Protein AF-A0A9W3C5A4-F1 (afdb_monomer_lite)

Foldseek 3Di:
DDDDDDDDPPPPVPPDDCLLAALCVVVVHDDDPLSVLSSVLQVLQCVQAVDGQFDDPDDVSRNVCLQVLPGDDTDPPDDPVSSVLSSQSSDNDSVSHDD

Sequence (99 aa):
MRQEGSLGVSRLTIVGTPNYMCPELLADIPYGYKSDIWSLGCCMFEVAAHQPAFKAPDMAGLINKINRSSLSPLPVMYSSSIKRLIKSMLRKIPEHRPT

Secondary structure (DSSP, 8-state):
-PPPP----------S-GGG--TTGGGTPPP-HHHHHHHHHHHHHHHHHSS-SS--SSHHHHHHHHHHT-PPPPPTTS-HHHHHHHHHHT-SSGGGS--

pLDDT: mean 81.84, std 19.28, range [28.98, 96.69]

InterPro domains:
  IPR000719 Protein kinase domain [PF00069] (11-99)
  IPR000719 Protein kinase domain [PS50011] (1-99)
  IPR011009 Protein kinase-like domain superfamily [SSF56112] (11-99)
  IPR050660 NEK Serine/Threonine Protein Kinase [PTHR43671] (13-99)

Structure (mmCIF, N/CA/C/O backbone):
data_AF-A0A9W3C5A4-F1
#
_entry.id   AF-A0A9W3C5A4-F1
#
loop_
_atom_site.group_PDB
_atom_site.id
_atom_site.type_symbol
_atom_site.label_atom_id
_atom_site.label_alt_id
_atom_site.label_comp_id
_atom_site.label_asym_id
_atom_site.label_entity_id
_atom_site.label_seq_id
_atom_site.pdbx_PDB_ins_code
_atom_site.Cartn_x
_atom_site.Cartn_y
_atom_site.Cartn_z
_atom_site.occupancy
_atom_site.B_iso_or_equiv
_atom_site.auth_seq_id
_atom_site.auth_comp_id
_atom_site.auth_asym_id
_atom_site.auth_atom_id
_atom_site.pdbx_PDB_model_num
ATOM 1 N N . MET A 1 1 ? 19.973 9.994 -42.152 1.00 36.16 1 MET A N 1
ATOM 2 C CA . MET A 1 1 ? 20.608 10.224 -40.838 1.00 36.16 1 MET A CA 1
ATOM 3 C C . MET A 1 1 ? 19.766 9.505 -39.799 1.00 36.16 1 MET A C 1
ATOM 5 O O . MET A 1 1 ? 18.565 9.734 -39.750 1.00 36.16 1 MET A O 1
ATOM 9 N N . ARG A 1 2 ? 20.361 8.523 -39.116 1.00 28.98 2 ARG A N 1
ATOM 10 C CA . ARG A 1 2 ? 19.702 7.647 -38.136 1.00 28.98 2 ARG A CA 1
ATOM 11 C C . ARG A 1 2 ? 19.417 8.455 -36.864 1.00 28.98 2 ARG A C 1
ATOM 13 O O . ARG A 1 2 ? 20.312 9.150 -36.401 1.00 28.98 2 ARG A O 1
ATOM 20 N N . GLN A 1 3 ? 18.191 8.389 -36.346 1.00 35.66 3 GLN A N 1
ATOM 21 C CA . GLN A 1 3 ? 17.849 8.941 -35.033 1.00 35.66 3 GLN A CA 1
ATOM 22 C C . GLN A 1 3 ? 18.374 7.985 -33.956 1.00 35.66 3 GLN A C 1
ATOM 24 O O . GLN A 1 3 ? 18.021 6.805 -33.959 1.00 35.66 3 GLN A O 1
ATOM 29 N N . GLU A 1 4 ? 19.251 8.484 -33.088 1.00 36.66 4 GLU A N 1
ATOM 30 C CA . GLU A 1 4 ? 19.717 7.774 -31.897 1.00 36.66 4 GLU A CA 1
ATOM 31 C C . GLU A 1 4 ? 18.650 7.800 -30.798 1.00 36.66 4 GLU A C 1
ATOM 33 O O . GLU A 1 4 ? 17.945 8.792 -30.603 1.00 36.66 4 GLU A O 1
ATOM 38 N N . GLY A 1 5 ? 18.514 6.664 -30.117 1.00 40.69 5 GLY A N 1
ATOM 39 C CA . GLY A 1 5 ? 17.512 6.419 -29.094 1.00 40.69 5 GLY A CA 1
ATOM 40 C C . GLY A 1 5 ? 17.829 7.077 -27.753 1.00 40.69 5 GLY A C 1
ATOM 41 O O . GLY A 1 5 ? 18.974 7.123 -27.313 1.00 40.69 5 GLY A O 1
ATOM 42 N N . SER A 1 6 ? 16.766 7.494 -27.066 1.00 36.69 6 SER A N 1
ATOM 43 C CA . SER A 1 6 ? 16.754 7.636 -25.613 1.00 36.69 6 SER A CA 1
ATOM 44 C C . SER A 1 6 ? 15.806 6.579 -25.049 1.00 36.69 6 SER A C 1
ATOM 46 O O . SER A 1 6 ? 14.650 6.464 -25.460 1.00 36.69 6 SER A O 1
ATOM 48 N N . LEU A 1 7 ? 16.373 5.741 -24.190 1.00 40.94 7 LEU A N 1
ATOM 49 C CA . LEU A 1 7 ? 15.821 4.517 -23.633 1.00 40.94 7 LEU A CA 1
ATOM 50 C C . LEU A 1 7 ? 14.569 4.772 -22.777 1.00 40.94 7 LEU A C 1
ATOM 52 O O . LEU A 1 7 ? 14.612 5.525 -21.811 1.00 40.94 7 LEU A O 1
ATOM 56 N N . GLY A 1 8 ? 13.481 4.081 -23.129 1.00 36.34 8 GLY A N 1
ATOM 57 C CA . GLY A 1 8 ? 12.563 3.424 -22.192 1.00 36.34 8 GLY A CA 1
ATOM 58 C C . GLY A 1 8 ? 12.103 4.204 -20.963 1.00 36.34 8 GLY A C 1
ATOM 59 O O . GLY A 1 8 ? 12.240 3.714 -19.852 1.00 36.34 8 GLY A O 1
ATOM 60 N N . VAL A 1 9 ? 11.478 5.365 -21.145 1.00 44.53 9 VAL A N 1
ATOM 61 C CA . VAL A 1 9 ? 10.361 5.724 -20.264 1.00 44.53 9 VAL A CA 1
ATOM 62 C C . VAL A 1 9 ? 9.121 5.280 -21.012 1.00 44.53 9 VAL A C 1
ATOM 64 O O . VAL A 1 9 ? 8.667 5.968 -21.930 1.00 44.53 9 VAL A O 1
ATOM 67 N N . SER A 1 10 ? 8.593 4.107 -20.663 1.00 40.59 10 SER A N 1
ATOM 68 C CA . SER A 1 10 ? 7.219 3.755 -21.002 1.00 40.59 10 SER A CA 1
ATOM 69 C C . SER A 1 10 ? 6.358 4.961 -20.632 1.00 40.59 10 SER A C 1
ATOM 71 O O . SER A 1 10 ? 6.260 5.324 -19.461 1.00 40.59 10 SER A O 1
ATOM 73 N N . ARG A 1 11 ? 5.811 5.650 -21.642 1.00 41.88 11 ARG A N 1
ATOM 74 C CA . ARG A 1 11 ? 4.845 6.746 -21.499 1.00 41.88 11 ARG A CA 1
ATOM 75 C C . ARG A 1 11 ? 3.566 6.187 -20.863 1.00 41.88 11 ARG A C 1
ATOM 77 O O . ARG A 1 11 ? 2.518 6.133 -21.502 1.00 41.88 11 ARG A O 1
ATOM 84 N N . LEU A 1 12 ? 3.616 5.800 -19.591 1.00 45.69 12 LEU A N 1
ATOM 85 C CA . LEU A 1 12 ? 2.442 5.854 -18.742 1.00 45.69 12 LEU A CA 1
ATOM 86 C C . LEU A 1 12 ? 2.111 7.336 -18.687 1.00 45.69 12 LEU A C 1
ATOM 88 O O . LEU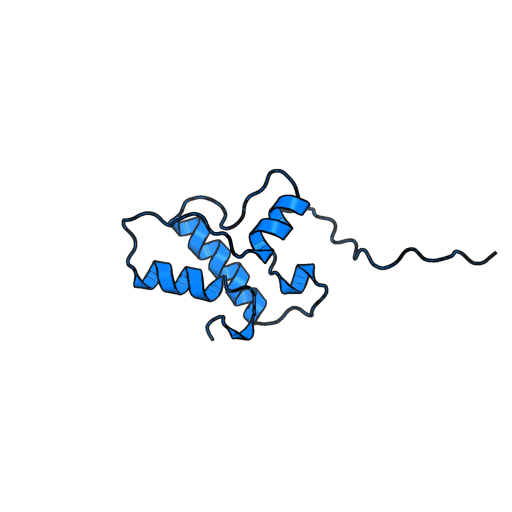 A 1 12 ? 2.759 8.125 -18.004 1.00 45.69 12 LEU A O 1
ATOM 92 N N . THR A 1 13 ? 1.164 7.740 -19.525 1.00 41.28 13 THR A N 1
ATOM 93 C CA . THR A 1 13 ? 0.568 9.060 -19.397 1.00 41.28 13 THR A CA 1
ATOM 94 C C . THR A 1 13 ? -0.084 8.991 -18.023 1.00 41.28 13 THR A C 1
ATOM 96 O O . THR A 1 13 ? -1.061 8.264 -17.860 1.00 41.28 13 THR A O 1
ATOM 99 N N . ILE A 1 14 ? 0.529 9.598 -17.001 1.00 48.47 14 ILE A N 1
ATOM 100 C CA . ILE A 1 14 ? -0.035 9.644 -15.649 1.00 48.47 14 ILE A CA 1
ATOM 101 C C . ILE A 1 14 ? -1.237 10.581 -15.741 1.00 48.47 14 ILE A C 1
ATOM 103 O O . ILE A 1 14 ? -1.170 11.763 -15.427 1.00 48.47 14 ILE A O 1
ATOM 107 N N . VAL A 1 15 ? -2.327 10.054 -16.279 1.00 39.34 15 VAL A N 1
ATOM 108 C CA . VAL A 1 15 ? -3.639 10.675 -16.295 1.00 39.34 15 VAL A CA 1
ATOM 109 C C . VAL A 1 15 ? -4.456 9.813 -15.346 1.00 39.34 15 VAL A C 1
ATOM 111 O O . VAL A 1 15 ? -5.007 8.787 -15.729 1.00 39.34 15 VAL A O 1
ATOM 114 N N . GLY A 1 16 ? -4.399 10.160 -14.060 1.00 51.88 16 GLY A N 1
ATOM 115 C CA . GLY A 1 16 ? -5.028 9.413 -12.972 1.00 51.88 16 GLY A CA 1
ATOM 116 C C . GLY A 1 16 ? -4.318 9.611 -11.632 1.00 51.88 16 GLY A C 1
ATOM 117 O O . GLY A 1 16 ? -3.286 10.274 -11.550 1.00 51.88 16 GLY A O 1
ATOM 118 N N . THR A 1 17 ? -4.881 9.030 -10.572 1.00 57.91 17 THR A N 1
ATOM 119 C CA . THR A 1 17 ? -4.322 9.040 -9.215 1.00 57.91 17 THR A CA 1
ATOM 120 C C . THR A 1 17 ? -3.321 7.878 -9.060 1.00 57.91 17 THR A C 1
ATOM 122 O O . THR A 1 17 ? -3.746 6.733 -8.928 1.00 57.91 17 THR A O 1
ATOM 125 N N . PRO A 1 18 ? -1.995 8.115 -9.043 1.00 68.38 18 PRO A N 1
ATOM 126 C CA . PRO A 1 18 ? -0.956 7.069 -9.066 1.00 68.38 18 PRO A CA 1
ATOM 127 C C . PRO A 1 18 ? -0.851 6.220 -7.779 1.00 68.38 18 PRO A C 1
ATOM 129 O O . PRO A 1 18 ? 0.063 5.412 -7.632 1.00 68.38 18 PRO A O 1
ATOM 132 N N . ASN A 1 19 ? -1.783 6.376 -6.838 1.00 71.19 19 ASN A N 1
ATOM 133 C CA . ASN A 1 19 ? -1.704 5.830 -5.480 1.00 71.19 19 ASN A CA 1
ATOM 134 C C . ASN A 1 19 ? -1.881 4.299 -5.395 1.00 71.19 19 ASN A C 1
ATOM 136 O O . ASN A 1 19 ? -1.641 3.719 -4.335 1.00 71.19 19 ASN A O 1
ATOM 140 N N . TYR A 1 20 ? -2.280 3.641 -6.488 1.00 82.94 20 TYR A N 1
ATOM 141 C CA . TYR A 1 20 ? -2.539 2.194 -6.536 1.00 82.94 20 TYR A CA 1
ATOM 142 C C . TYR A 1 20 ? -1.463 1.403 -7.294 1.00 82.94 20 TYR A C 1
ATOM 144 O O . TYR A 1 20 ? -1.562 0.181 -7.384 1.00 82.94 20 TYR A O 1
ATOM 152 N N . MET A 1 21 ? -0.432 2.069 -7.831 1.00 84.56 21 MET A N 1
ATOM 153 C CA . MET A 1 21 ? 0.641 1.388 -8.561 1.00 84.56 21 MET A CA 1
ATOM 154 C C . MET A 1 21 ? 1.455 0.493 -7.622 1.00 84.56 21 MET A C 1
ATOM 156 O O . MET A 1 21 ? 1.870 0.917 -6.539 1.00 84.56 21 MET A O 1
ATOM 160 N N . CYS A 1 22 ? 1.692 -0.745 -8.047 1.00 86.19 22 CYS A N 1
ATOM 161 C CA . CYS A 1 22 ? 2.541 -1.687 -7.334 1.00 86.19 22 CYS A CA 1
ATOM 162 C C . CYS A 1 22 ? 4.036 -1.451 -7.648 1.00 86.19 22 CYS A C 1
ATOM 164 O O . CYS A 1 22 ? 4.370 -0.914 -8.707 1.00 86.19 22 CYS A O 1
ATOM 166 N N . PRO A 1 23 ? 4.959 -1.836 -6.745 1.00 87.62 23 PRO A N 1
ATOM 167 C CA . PRO A 1 23 ? 6.399 -1.645 -6.934 1.00 87.62 23 PRO A CA 1
ATOM 168 C C . PRO A 1 23 ? 6.953 -2.280 -8.212 1.00 87.62 23 PRO A C 1
ATOM 170 O O . PRO A 1 23 ? 7.859 -1.725 -8.823 1.00 87.62 23 PRO A O 1
ATOM 173 N N . GLU A 1 24 ? 6.426 -3.438 -8.606 1.00 86.75 24 GLU A N 1
ATOM 174 C CA . GLU A 1 24 ? 6.860 -4.176 -9.791 1.00 86.75 24 GLU A CA 1
ATOM 175 C C . GLU A 1 24 ? 6.499 -3.447 -11.095 1.00 86.75 24 GLU A C 1
ATOM 177 O O . GLU A 1 24 ? 7.337 -3.359 -11.988 1.00 86.75 24 GLU A O 1
ATOM 182 N N . LEU A 1 25 ? 5.327 -2.805 -11.159 1.00 85.12 25 LEU A N 1
ATOM 183 C CA . LEU A 1 25 ? 4.925 -1.990 -12.309 1.00 85.12 25 LEU A CA 1
ATOM 184 C C . LEU A 1 25 ? 5.847 -0.774 -12.489 1.00 85.12 25 LEU A C 1
ATOM 186 O O . LEU A 1 25 ? 6.143 -0.380 -13.610 1.00 85.12 25 LEU A O 1
ATOM 190 N N . LEU A 1 26 ? 6.339 -0.199 -11.386 1.00 83.25 26 LEU A N 1
ATOM 191 C CA . LEU A 1 26 ? 7.313 0.902 -11.410 1.00 83.25 26 LEU A CA 1
ATOM 192 C C . LEU A 1 26 ? 8.717 0.457 -11.849 1.00 83.25 26 LEU A C 1
ATOM 194 O O . LEU A 1 26 ? 9.550 1.302 -12.167 1.00 83.25 26 LEU A O 1
ATOM 198 N N . ALA A 1 27 ? 8.990 -0.847 -11.818 1.00 82.62 27 ALA A N 1
ATOM 199 C CA . ALA A 1 27 ? 10.260 -1.450 -12.202 1.00 82.62 27 ALA A CA 1
ATOM 200 C C . ALA A 1 27 ? 10.206 -2.106 -13.596 1.00 82.62 27 ALA A C 1
ATOM 202 O O . ALA A 1 27 ? 11.098 -2.888 -13.916 1.00 82.62 27 ALA A O 1
ATOM 203 N N . ASP A 1 28 ? 9.161 -1.830 -14.391 1.00 82.62 28 ASP A N 1
ATOM 204 C CA . ASP A 1 28 ? 8.878 -2.490 -15.679 1.00 82.62 28 ASP A CA 1
ATOM 205 C C . ASP A 1 28 ? 8.831 -4.034 -15.583 1.00 82.62 28 ASP A C 1
ATOM 207 O O . ASP A 1 28 ? 9.058 -4.758 -16.554 1.00 82.62 28 ASP A O 1
ATOM 211 N N . ILE A 1 29 ? 8.506 -4.567 -14.401 1.00 82.56 29 ILE A N 1
ATOM 212 C CA . ILE A 1 29 ? 8.274 -5.999 -14.194 1.00 82.56 29 ILE A CA 1
ATOM 213 C C . ILE A 1 29 ? 6.813 -6.308 -14.570 1.00 82.56 29 ILE A C 1
ATOM 215 O O . ILE A 1 29 ? 5.919 -5.528 -14.222 1.00 82.56 29 ILE A O 1
ATOM 219 N N . PRO A 1 30 ? 6.534 -7.440 -15.249 1.00 84.19 30 PRO A N 1
ATOM 220 C CA . PRO A 1 30 ? 5.181 -7.788 -15.668 1.00 84.19 30 PRO A CA 1
ATOM 221 C C . PRO A 1 30 ? 4.172 -7.806 -14.517 1.00 84.19 30 PRO A C 1
ATOM 223 O O . PRO A 1 30 ? 4.411 -8.388 -13.457 1.00 84.19 30 PRO A O 1
ATOM 226 N N . TYR A 1 31 ? 3.013 -7.201 -14.771 1.00 84.19 31 TYR A N 1
ATOM 227 C CA . TYR A 1 31 ? 1.854 -7.252 -13.887 1.00 84.19 31 TYR A CA 1
ATOM 228 C C . TYR A 1 31 ? 1.354 -8.695 -13.732 1.00 84.19 31 TYR A C 1
ATOM 230 O O . TYR A 1 31 ? 1.311 -9.454 -14.702 1.00 84.19 31 TYR A O 1
ATOM 238 N N . GLY A 1 32 ? 0.918 -9.065 -12.530 1.00 89.12 32 GLY A N 1
ATOM 239 C CA . GLY A 1 32 ? 0.298 -10.365 -12.269 1.00 89.12 32 GLY A CA 1
ATOM 240 C C . GLY A 1 32 ? -0.733 -10.296 -11.148 1.00 89.12 32 GLY A C 1
ATOM 241 O O . GLY A 1 32 ? -0.970 -9.239 -10.575 1.00 89.12 32 GLY A O 1
ATOM 242 N N . TYR A 1 33 ? -1.311 -11.436 -10.767 1.00 93.19 33 TYR A N 1
ATOM 243 C CA . TYR A 1 33 ? -2.364 -11.479 -9.737 1.00 93.19 33 TYR A CA 1
ATOM 244 C C . TYR A 1 33 ? -1.922 -10.888 -8.382 1.00 93.19 33 TYR A C 1
ATOM 246 O O . TYR A 1 33 ? -2.721 -10.344 -7.626 1.00 93.19 33 TYR A O 1
ATOM 254 N N . LYS A 1 34 ? -0.624 -10.945 -8.057 1.00 94.62 34 LYS A N 1
ATOM 255 C CA . LYS A 1 34 ? -0.074 -10.306 -6.852 1.00 94.62 34 LYS A CA 1
ATOM 256 C C . LYS A 1 34 ? -0.164 -8.782 -6.907 1.00 94.62 34 LYS A C 1
ATOM 258 O O . LYS A 1 34 ? -0.240 -8.149 -5.853 1.00 94.62 34 LYS A O 1
ATOM 263 N N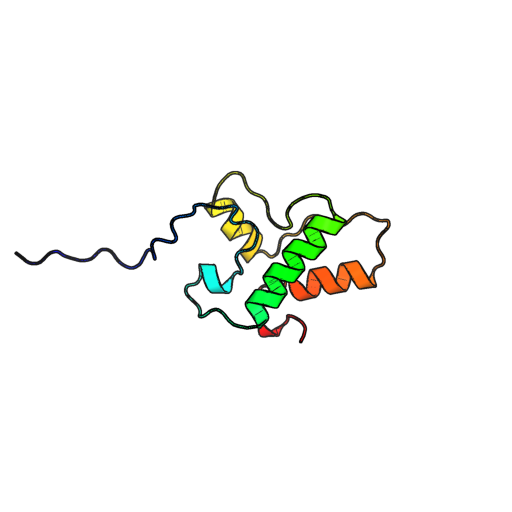 . SER A 1 35 ? -0.136 -8.192 -8.097 1.00 92.75 35 SER A N 1
ATOM 264 C CA . SER A 1 35 ? -0.323 -6.760 -8.317 1.00 92.75 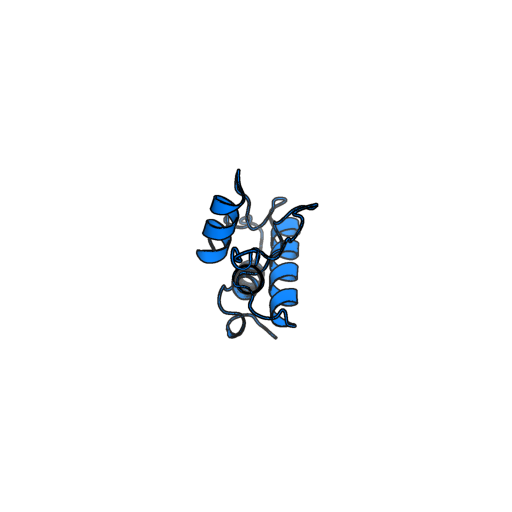35 SER A CA 1
ATOM 265 C C . SER A 1 35 ? -1.764 -6.338 -7.999 1.00 92.75 35 SER A C 1
ATOM 267 O O . SER A 1 35 ? -1.954 -5.303 -7.364 1.00 92.75 35 SER A O 1
ATOM 269 N N . ASP A 1 36 ? -2.757 -7.192 -8.282 1.00 93.38 36 ASP A N 1
ATOM 270 C CA . ASP A 1 36 ? -4.148 -6.980 -7.843 1.00 93.38 36 ASP A CA 1
ATOM 271 C C . ASP A 1 36 ? -4.283 -7.023 -6.315 1.00 93.38 36 ASP A C 1
ATOM 273 O O . ASP A 1 36 ? -5.014 -6.242 -5.710 1.00 93.38 36 ASP A O 1
ATOM 277 N N . ILE A 1 37 ? -3.529 -7.901 -5.648 1.00 96.31 37 ILE A N 1
ATOM 278 C CA . ILE A 1 37 ? -3.514 -7.957 -4.177 1.00 96.31 37 ILE A CA 1
ATOM 279 C C . ILE A 1 37 ? -2.944 -6.664 -3.585 1.00 96.31 37 ILE A C 1
ATOM 281 O O . ILE A 1 37 ? -3.424 -6.192 -2.554 1.00 96.31 37 ILE A O 1
ATOM 285 N N . TRP A 1 38 ? -1.945 -6.064 -4.236 1.00 95.19 38 TRP A N 1
ATOM 286 C CA . TRP A 1 38 ? -1.417 -4.765 -3.823 1.00 95.19 38 TRP A CA 1
ATOM 287 C C . TRP A 1 38 ? -2.466 -3.662 -3.962 1.00 95.19 38 TRP A C 1
ATOM 289 O O . TRP A 1 38 ? -2.708 -2.931 -3.000 1.00 95.19 38 TRP A O 1
ATOM 299 N N . SER A 1 39 ? -3.113 -3.552 -5.126 1.00 93.56 39 SER A N 1
ATOM 300 C CA . SER A 1 39 ? -4.130 -2.523 -5.358 1.00 93.56 39 SER A CA 1
ATOM 301 C C . SER A 1 39 ? -5.331 -2.697 -4.420 1.00 93.56 39 SER A C 1
ATOM 303 O O . SER A 1 39 ? -5.790 -1.712 -3.840 1.00 93.56 39 SER A O 1
ATOM 305 N N . LEU A 1 40 ? -5.750 -3.936 -4.138 1.00 95.25 40 LEU A N 1
ATOM 306 C CA . LEU A 1 40 ? -6.758 -4.233 -3.117 1.00 95.25 40 LEU A CA 1
ATOM 307 C C . LEU A 1 40 ? -6.300 -3.802 -1.716 1.00 95.25 40 LEU A C 1
ATOM 309 O O . LEU A 1 40 ? -7.087 -3.239 -0.957 1.00 95.25 40 LEU A O 1
ATOM 313 N N . GLY A 1 41 ? -5.026 -4.010 -1.374 1.00 95.75 41 GLY A N 1
ATOM 314 C CA . GLY A 1 41 ? -4.440 -3.539 -0.119 1.00 95.75 41 GLY A CA 1
ATOM 315 C C . GLY A 1 41 ? -4.493 -2.015 0.009 1.00 95.75 41 GLY A C 1
ATOM 316 O O . GLY A 1 41 ? -4.838 -1.504 1.076 1.00 95.75 41 GLY A O 1
ATOM 317 N N . CYS A 1 42 ? -4.218 -1.289 -1.081 1.00 94.94 42 CYS A N 1
ATOM 318 C CA . CYS A 1 42 ? -4.360 0.166 -1.133 1.00 94.94 42 CYS A CA 1
ATOM 319 C C . CYS A 1 42 ? -5.817 0.592 -0.905 1.00 94.94 42 CYS A C 1
ATOM 321 O O . CYS A 1 42 ? -6.058 1.474 -0.083 1.00 94.94 42 CYS A O 1
ATOM 323 N N . CYS A 1 43 ? -6.783 -0.064 -1.558 1.00 94.44 43 CYS A N 1
ATOM 324 C CA . CYS A 1 43 ? -8.212 0.209 -1.373 1.00 94.44 43 CYS A CA 1
ATOM 325 C C . CYS A 1 43 ? -8.672 -0.061 0.067 1.00 94.44 43 CYS A C 1
ATOM 327 O O . CYS A 1 43 ? -9.344 0.769 0.674 1.00 94.44 43 CYS A O 1
ATOM 329 N N . MET A 1 44 ? -8.284 -1.199 0.650 1.00 95.56 44 MET A N 1
ATOM 330 C CA . MET A 1 44 ? -8.632 -1.538 2.034 1.00 95.56 44 MET A CA 1
ATOM 331 C C . MET A 1 44 ? -8.040 -0.542 3.030 1.00 95.56 44 MET A C 1
ATOM 333 O O . MET A 1 44 ? -8.706 -0.158 3.992 1.00 95.56 44 MET A O 1
ATOM 337 N N . PHE A 1 45 ? -6.795 -0.114 2.805 1.00 95.50 45 PHE A N 1
ATOM 338 C CA . PHE A 1 45 ? -6.178 0.932 3.609 1.00 95.50 45 PHE A CA 1
ATOM 339 C C . PHE A 1 45 ? -6.960 2.242 3.499 1.00 95.50 45 PHE A C 1
ATOM 341 O O . PHE A 1 45 ? -7.232 2.870 4.517 1.00 95.50 45 PHE A O 1
ATOM 348 N N . GLU A 1 46 ? -7.335 2.644 2.287 1.00 93.94 46 GLU A N 1
ATOM 349 C CA . GLU A 1 46 ? -8.037 3.900 2.038 1.00 93.94 46 GLU A CA 1
ATOM 350 C C . GLU A 1 46 ? -9.418 3.939 2.689 1.00 93.94 46 GLU A C 1
ATOM 352 O O . GLU A 1 46 ? -9.740 4.909 3.373 1.00 93.94 46 GLU A O 1
ATOM 357 N N . VAL A 1 47 ? -10.183 2.851 2.582 1.00 94.19 47 VAL A N 1
ATOM 358 C CA . VAL A 1 47 ? -11.464 2.699 3.285 1.00 94.19 47 VAL A CA 1
ATOM 359 C C . VAL A 1 47 ? -11.268 2.755 4.799 1.00 94.19 47 VAL A C 1
ATOM 361 O O . VAL A 1 47 ? -12.067 3.365 5.501 1.00 94.19 47 VAL A O 1
ATOM 364 N N . ALA A 1 48 ? -10.198 2.156 5.325 1.00 94.25 48 ALA A N 1
ATOM 365 C CA . ALA A 1 48 ? -9.959 2.127 6.762 1.00 94.25 48 ALA A CA 1
ATOM 366 C C . ALA A 1 48 ? -9.442 3.466 7.322 1.00 94.25 48 ALA A C 1
ATOM 368 O O . ALA A 1 48 ? -9.805 3.852 8.431 1.00 94.25 48 ALA A O 1
ATOM 369 N N . ALA A 1 49 ? -8.570 4.158 6.590 1.00 92.69 49 ALA A N 1
ATOM 370 C CA . ALA A 1 49 ? -7.853 5.349 7.049 1.00 92.69 49 ALA A CA 1
ATOM 371 C C . ALA A 1 49 ? -8.436 6.670 6.529 1.00 92.69 49 ALA A C 1
ATOM 373 O O . ALA A 1 49 ? -7.961 7.733 6.933 1.00 92.69 49 ALA A O 1
ATOM 374 N N . HIS A 1 50 ? -9.407 6.599 5.612 1.00 91.69 50 HIS A N 1
ATOM 375 C CA . HIS A 1 50 ? -9.995 7.728 4.884 1.00 91.69 50 HIS A CA 1
ATOM 376 C C . HIS A 1 50 ? -8.935 8.568 4.144 1.00 91.69 50 HIS A C 1
ATOM 378 O O . HIS A 1 50 ? -9.089 9.773 3.947 1.00 91.69 50 HIS A O 1
ATOM 384 N N . GLN A 1 51 ? -7.820 7.934 3.770 1.00 90.38 51 GLN A N 1
ATOM 385 C CA . GLN A 1 51 ? -6.707 8.552 3.057 1.00 90.38 51 GLN A CA 1
ATOM 386 C C . GLN A 1 51 ? -5.914 7.498 2.266 1.00 90.38 51 GLN A C 1
ATOM 388 O O . GLN A 1 51 ? -5.861 6.343 2.694 1.00 90.38 51 GLN A O 1
ATOM 393 N N . PRO A 1 52 ? -5.219 7.878 1.180 1.00 90.69 52 PRO A N 1
ATOM 394 C CA . PRO A 1 52 ? -4.426 6.938 0.392 1.00 90.69 52 PRO A CA 1
ATOM 395 C C . PRO A 1 52 ? -3.314 6.257 1.202 1.00 90.69 52 PRO A C 1
ATOM 397 O O . PRO A 1 52 ? -2.659 6.899 2.027 1.00 90.69 52 PRO A O 1
ATOM 400 N N . ALA A 1 53 ? -3.038 4.983 0.898 1.00 90.75 53 ALA A N 1
ATOM 401 C CA . ALA A 1 53 ? -1.950 4.211 1.515 1.00 90.75 53 ALA A CA 1
ATOM 402 C C . ALA A 1 53 ? -0.575 4.861 1.316 1.00 90.75 53 ALA A C 1
ATOM 404 O O . ALA A 1 53 ? 0.236 4.936 2.242 1.00 90.75 53 ALA A O 1
ATOM 405 N N . PHE A 1 54 ? -0.341 5.379 0.111 1.00 9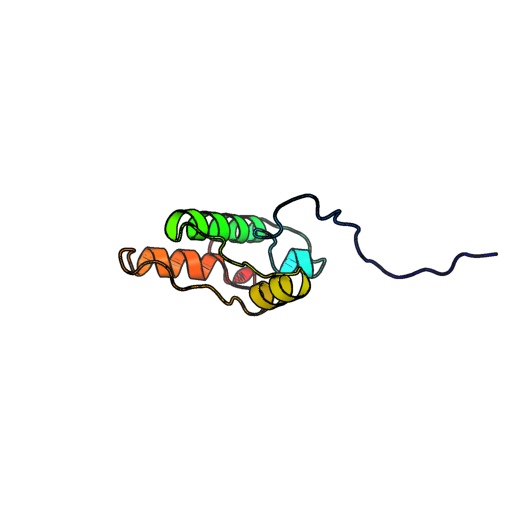0.75 54 PHE A N 1
ATOM 406 C CA . PHE A 1 54 ?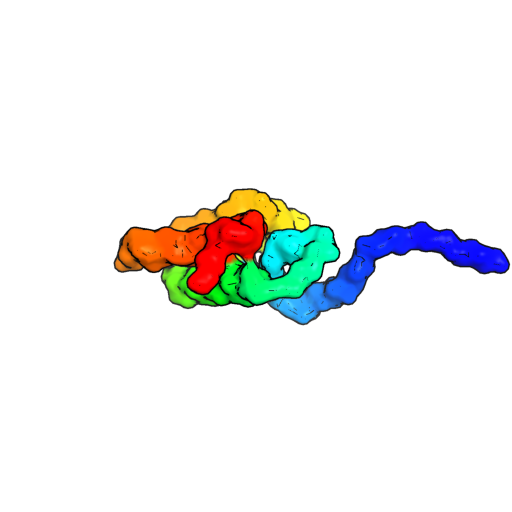 0.854 6.126 -0.244 1.00 90.75 54 PHE A CA 1
ATOM 407 C C . PHE A 1 54 ? 0.436 7.463 -0.849 1.00 90.75 54 PHE A C 1
ATOM 409 O O . PHE A 1 54 ? -0.330 7.515 -1.805 1.00 90.75 54 PHE A O 1
ATOM 416 N N . LYS A 1 55 ? 0.943 8.555 -0.274 1.00 86.88 55 LYS A N 1
ATOM 417 C CA . LYS A 1 55 ? 0.711 9.925 -0.742 1.00 86.88 55 LYS A CA 1
ATOM 418 C C . LYS A 1 55 ? 2.013 10.707 -0.676 1.00 86.88 55 LYS A C 1
ATOM 420 O O . LYS A 1 55 ? 2.683 10.688 0.362 1.00 86.88 55 LYS A O 1
ATOM 425 N N . ALA A 1 56 ? 2.357 11.411 -1.743 1.00 86.81 56 ALA A N 1
ATOM 426 C CA . ALA A 1 56 ? 3.504 12.310 -1.799 1.00 86.81 56 ALA A CA 1
ATOM 427 C C . ALA A 1 56 ? 3.178 13.541 -2.669 1.00 86.81 56 ALA A C 1
ATOM 429 O O . ALA A 1 56 ? 2.224 13.474 -3.444 1.00 86.81 56 ALA A O 1
ATOM 430 N N . PRO A 1 57 ? 3.927 14.653 -2.533 1.00 83.62 57 PRO A N 1
ATOM 431 C CA . PRO A 1 57 ? 3.725 15.857 -3.348 1.00 83.62 57 PRO A CA 1
ATOM 432 C C . PRO A 1 57 ? 4.065 15.658 -4.830 1.00 83.62 57 PRO A C 1
ATOM 434 O O . PRO A 1 57 ? 3.514 16.344 -5.683 1.00 83.62 57 PRO A O 1
ATOM 437 N N . ASP A 1 58 ? 4.965 14.720 -5.125 1.00 84.31 58 ASP A N 1
ATOM 438 C CA . ASP A 1 58 ? 5.454 14.423 -6.466 1.00 84.31 58 ASP A CA 1
ATOM 439 C C . ASP A 1 58 ? 5.634 12.908 -6.678 1.00 84.31 58 ASP A C 1
ATOM 441 O O . ASP A 1 58 ? 5.581 12.099 -5.741 1.00 84.31 58 ASP A O 1
ATOM 445 N N . MET A 1 59 ? 5.846 12.520 -7.938 1.00 83.56 59 MET A N 1
ATOM 446 C CA . MET A 1 59 ? 6.000 11.119 -8.333 1.00 83.56 59 MET A CA 1
ATOM 447 C C . MET A 1 59 ? 7.247 10.460 -7.747 1.00 83.56 59 MET A C 1
ATOM 449 O O . MET A 1 59 ? 7.189 9.293 -7.364 1.00 83.56 59 MET A O 1
ATOM 453 N N . ALA A 1 60 ? 8.363 11.181 -7.637 1.00 85.75 60 ALA A N 1
ATOM 454 C CA . ALA A 1 60 ? 9.598 10.621 -7.097 1.00 85.75 60 ALA A CA 1
ATOM 455 C C . ALA A 1 60 ? 9.429 10.252 -5.613 1.00 85.75 60 ALA A C 1
ATOM 457 O O . ALA A 1 60 ? 9.818 9.164 -5.182 1.00 85.75 60 ALA A O 1
ATOM 458 N N . GLY A 1 61 ? 8.773 11.117 -4.839 1.00 88.19 61 GLY A N 1
ATOM 459 C CA . GLY A 1 61 ? 8.403 10.876 -3.451 1.00 88.19 61 GLY A CA 1
ATOM 460 C C . GLY A 1 61 ? 7.414 9.722 -3.301 1.00 88.19 61 GLY A C 1
ATOM 461 O O . GLY A 1 61 ? 7.542 8.926 -2.367 1.00 88.19 61 GLY A O 1
ATOM 462 N N . LEU A 1 62 ? 6.464 9.585 -4.230 1.00 87.56 62 LEU A N 1
ATOM 463 C CA . LEU A 1 62 ? 5.509 8.477 -4.229 1.00 87.56 62 LEU A CA 1
ATOM 464 C C . LEU A 1 62 ? 6.216 7.140 -4.476 1.00 87.56 62 LEU A C 1
ATOM 466 O O . LEU A 1 62 ? 6.062 6.212 -3.681 1.00 87.56 62 LEU A O 1
ATOM 470 N N . ILE A 1 63 ? 7.061 7.074 -5.508 1.00 87.25 63 ILE A N 1
ATOM 471 C CA . ILE A 1 63 ? 7.887 5.904 -5.831 1.00 87.25 63 ILE A CA 1
ATOM 472 C C . ILE A 1 63 ? 8.777 5.536 -4.639 1.00 87.25 63 ILE A C 1
ATOM 474 O O . ILE A 1 63 ? 8.892 4.363 -4.285 1.00 87.25 63 ILE A O 1
ATOM 478 N N . ASN A 1 64 ? 9.381 6.524 -3.974 1.00 88.75 64 ASN A N 1
ATOM 479 C CA . ASN A 1 64 ? 10.207 6.301 -2.790 1.00 88.75 64 ASN A CA 1
ATOM 480 C C . ASN A 1 64 ? 9.387 5.709 -1.626 1.00 88.75 64 ASN A C 1
ATOM 482 O O . ASN A 1 64 ? 9.798 4.714 -1.026 1.00 88.75 64 ASN A O 1
ATOM 486 N N . LYS A 1 65 ? 8.192 6.249 -1.345 1.00 89.19 65 LYS A N 1
ATOM 487 C CA . LYS A 1 65 ? 7.294 5.713 -0.306 1.00 89.19 65 LYS A CA 1
ATOM 488 C C . LYS A 1 65 ? 6.838 4.283 -0.594 1.00 89.19 65 LYS A C 1
ATOM 490 O O . LYS A 1 65 ? 6.893 3.451 0.313 1.00 89.19 65 LYS A O 1
ATOM 495 N N . ILE A 1 66 ? 6.447 4.000 -1.837 1.00 90.19 66 ILE A N 1
ATOM 496 C CA . ILE A 1 66 ? 6.063 2.659 -2.302 1.00 90.19 66 ILE A CA 1
ATOM 497 C C . ILE A 1 66 ? 7.237 1.688 -2.120 1.00 90.19 66 ILE A C 1
ATOM 499 O O . ILE A 1 66 ? 7.087 0.633 -1.501 1.00 90.19 66 ILE A O 1
ATOM 503 N N . ASN A 1 67 ? 8.438 2.079 -2.558 1.00 86.62 67 ASN A N 1
ATOM 504 C CA . ASN A 1 67 ? 9.646 1.258 -2.460 1.00 86.62 67 ASN A CA 1
ATOM 505 C C . ASN A 1 67 ? 10.111 0.984 -1.028 1.00 86.62 67 ASN A C 1
ATOM 507 O O . ASN A 1 67 ? 10.746 -0.045 -0.788 1.00 86.62 67 ASN A O 1
ATOM 511 N N . ARG A 1 68 ? 9.818 1.889 -0.089 1.00 86.88 68 ARG A N 1
ATOM 512 C CA . ARG A 1 68 ? 10.084 1.704 1.345 1.00 86.88 68 ARG A CA 1
ATOM 513 C C . ARG A 1 68 ? 8.952 0.982 2.078 1.00 86.88 68 ARG A C 1
ATOM 515 O O . ARG A 1 68 ? 9.117 0.679 3.255 1.00 86.88 68 ARG A O 1
ATOM 522 N N . SER A 1 69 ? 7.812 0.743 1.421 1.00 83.06 69 SER A N 1
ATOM 523 C CA . SER A 1 69 ? 6.574 0.257 2.051 1.00 83.06 69 SER A CA 1
ATOM 524 C C . SER A 1 69 ? 6.211 1.060 3.312 1.00 83.06 69 SER A C 1
ATOM 526 O O . SER A 1 69 ? 5.797 0.503 4.330 1.00 83.06 69 SER A O 1
ATOM 528 N N . SER A 1 70 ? 6.412 2.383 3.256 1.00 84.88 70 SER A N 1
ATOM 529 C CA . SER A 1 70 ? 6.184 3.283 4.390 1.00 84.88 70 SER A CA 1
ATOM 530 C C . SER A 1 70 ? 4.707 3.666 4.468 1.00 84.88 70 SER A C 1
ATOM 532 O O . SER A 1 70 ? 4.258 4.576 3.770 1.00 84.88 70 SER A O 1
ATOM 534 N N . LEU A 1 71 ? 3.957 2.929 5.289 1.00 86.88 71 LEU A N 1
ATOM 535 C CA . LEU A 1 71 ? 2.523 3.123 5.504 1.00 86.88 71 LEU A CA 1
ATOM 536 C C . LEU A 1 71 ? 2.261 4.002 6.724 1.00 86.88 71 LEU A C 1
ATOM 538 O O . LEU A 1 71 ? 2.868 3.808 7.781 1.00 86.88 71 LEU A O 1
ATOM 542 N N . SER A 1 72 ? 1.293 4.908 6.601 1.00 87.31 72 SER A N 1
ATOM 543 C CA . SER A 1 72 ? 0.725 5.588 7.766 1.00 87.31 72 SER A CA 1
ATOM 544 C C . SER A 1 72 ? 0.039 4.566 8.688 1.00 87.31 72 SER A C 1
ATOM 546 O O . SER A 1 72 ? -0.501 3.564 8.211 1.00 87.31 72 SER A O 1
ATOM 548 N N . PRO A 1 73 ? 0.039 4.778 10.012 1.00 88.38 73 PRO A N 1
ATOM 549 C CA . PRO A 1 73 ? -0.664 3.891 10.928 1.00 88.38 73 PRO A CA 1
ATOM 550 C C . PRO A 1 73 ? -2.178 3.934 10.677 1.00 88.38 73 PRO A C 1
ATOM 552 O O . PRO A 1 73 ? -2.768 5.002 10.528 1.00 88.38 73 PRO A O 1
ATOM 555 N N . LEU A 1 74 ? -2.810 2.759 10.663 1.00 92.12 74 LEU A N 1
ATOM 556 C CA . LEU A 1 74 ? -4.269 2.636 10.616 1.00 92.12 74 LEU A CA 1
ATOM 557 C C . LEU A 1 74 ? -4.900 3.064 11.953 1.00 92.12 74 LEU A C 1
ATOM 559 O O . LEU A 1 74 ? -4.272 2.861 13.001 1.00 92.12 74 LEU A O 1
ATOM 563 N N . PRO A 1 75 ? -6.154 3.559 11.955 1.00 93.00 75 PRO A N 1
ATOM 564 C CA . PRO A 1 75 ? -6.859 3.931 13.178 1.00 93.00 75 PRO A CA 1
ATOM 565 C C . PRO A 1 75 ? -6.849 2.830 14.246 1.00 93.00 75 PRO A C 1
ATOM 567 O O . PRO A 1 75 ? -6.942 1.629 13.957 1.00 93.00 75 PRO A O 1
ATOM 570 N N . VAL A 1 76 ? -6.745 3.236 15.515 1.00 92.19 76 VAL A N 1
ATOM 571 C CA . VAL A 1 76 ? -6.577 2.304 16.643 1.00 92.19 76 VAL A CA 1
ATOM 572 C C . VAL A 1 76 ? -7.747 1.330 16.791 1.00 92.19 76 VAL A C 1
ATOM 574 O O . VAL A 1 76 ? -7.504 0.187 17.165 1.00 92.19 76 VAL A O 1
ATOM 577 N N . MET A 1 77 ? -8.953 1.737 16.387 1.00 94.19 77 MET A N 1
ATOM 578 C CA . MET A 1 77 ? -10.198 0.961 16.460 1.00 94.19 77 MET A CA 1
ATOM 579 C C . MET A 1 77 ? -10.192 -0.352 15.663 1.00 94.19 77 MET A C 1
ATOM 581 O O . MET A 1 77 ? -10.944 -1.264 15.994 1.00 94.19 77 MET A O 1
ATOM 585 N N . TYR A 1 78 ? -9.351 -0.483 14.631 1.00 95.31 78 TYR A N 1
ATOM 586 C CA . TYR A 1 78 ? -9.288 -1.720 13.851 1.00 95.31 78 TYR A CA 1
ATOM 587 C C . TYR A 1 78 ? -8.501 -2.813 14.571 1.00 95.31 78 TYR A C 1
ATOM 589 O O . TYR A 1 78 ? -7.454 -2.564 15.184 1.00 95.31 78 TYR A O 1
ATOM 597 N N . SER A 1 79 ? -8.968 -4.052 14.422 1.00 95.94 79 SER A N 1
ATOM 598 C CA . SER A 1 79 ? -8.302 -5.226 14.979 1.00 95.94 79 SER A CA 1
ATOM 599 C C . SER A 1 79 ? -6.879 -5.382 14.435 1.00 95.94 79 SER A C 1
ATOM 601 O O . SER A 1 79 ? -6.555 -5.011 13.301 1.00 95.94 79 SER A O 1
ATOM 603 N N . SER A 1 80 ? -6.009 -5.983 15.242 1.00 94.81 80 SER A N 1
ATOM 604 C CA . SER A 1 80 ? -4.644 -6.329 14.835 1.00 94.81 80 SER A CA 1
ATOM 605 C C . SER A 1 80 ? -4.621 -7.279 13.632 1.00 94.81 80 SER A C 1
ATOM 607 O O . SER A 1 80 ? -3.696 -7.209 12.825 1.00 94.81 80 SER A O 1
ATOM 609 N N . SER A 1 81 ? -5.654 -8.108 13.457 1.00 95.88 81 SER A N 1
ATOM 610 C CA . SER A 1 81 ? -5.808 -8.981 12.288 1.00 95.88 81 SER A CA 1
ATOM 611 C C . SER A 1 81 ? -6.010 -8.197 10.989 1.00 95.88 81 SER A C 1
ATOM 613 O O . SER A 1 81 ? -5.285 -8.453 10.031 1.00 95.88 81 SER A O 1
ATOM 615 N N . ILE A 1 82 ? -6.907 -7.201 10.962 1.00 94.44 82 ILE A N 1
ATOM 616 C CA . ILE A 1 82 ? -7.113 -6.345 9.776 1.00 94.44 82 ILE A CA 1
ATOM 617 C C . ILE A 1 82 ? -5.844 -5.550 9.464 1.00 94.44 82 ILE A C 1
ATOM 619 O O . ILE A 1 82 ? -5.383 -5.531 8.324 1.00 94.44 82 ILE A O 1
ATOM 623 N N . LYS A 1 83 ? -5.227 -4.951 10.490 1.00 95.50 83 LYS A N 1
ATOM 624 C CA . LYS A 1 83 ? -3.974 -4.198 10.332 1.00 95.50 83 LYS A CA 1
ATOM 625 C C . LYS A 1 83 ? -2.863 -5.068 9.737 1.00 95.50 83 LYS A C 1
ATOM 627 O O . LYS A 1 83 ? -2.129 -4.623 8.857 1.00 95.50 83 LYS A O 1
ATOM 632 N N . ARG A 1 84 ? -2.746 -6.318 10.198 1.00 95.44 84 ARG A N 1
ATOM 633 C CA . ARG A 1 84 ? -1.759 -7.284 9.699 1.00 95.44 84 ARG A CA 1
ATOM 634 C C . ARG A 1 84 ? -2.054 -7.724 8.267 1.00 95.44 84 ARG A C 1
ATOM 636 O O . ARG A 1 84 ? -1.106 -7.833 7.497 1.00 95.44 84 ARG A O 1
ATOM 643 N N . LEU A 1 85 ? -3.322 -7.943 7.919 1.00 96.56 85 LEU A N 1
ATOM 644 C CA . LEU A 1 85 ? -3.737 -8.304 6.563 1.00 96.56 85 LEU A CA 1
ATOM 645 C C . LEU A 1 85 ? -3.412 -7.187 5.563 1.00 96.56 85 LEU A C 1
ATOM 647 O O . LEU A 1 85 ? -2.714 -7.425 4.586 1.00 96.56 85 LEU A O 1
ATOM 651 N N . ILE A 1 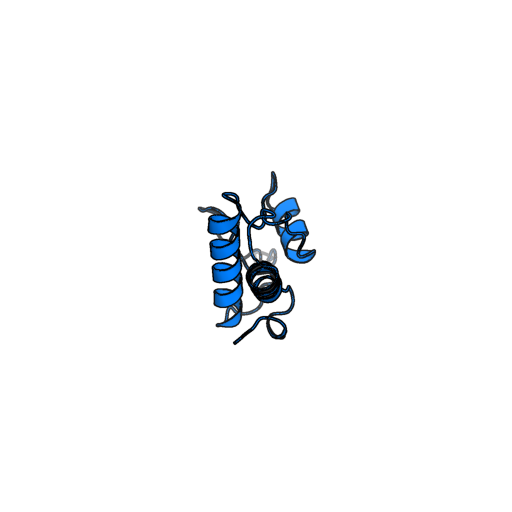86 ? -3.813 -5.946 5.848 1.00 96.25 86 ILE A N 1
ATOM 652 C CA . ILE A 1 86 ? -3.507 -4.806 4.967 1.00 96.25 86 ILE A CA 1
ATOM 653 C C . ILE A 1 86 ? -1.986 -4.655 4.800 1.00 96.25 86 ILE A C 1
ATOM 655 O O . ILE A 1 86 ? -1.477 -4.504 3.690 1.00 96.25 86 ILE A O 1
ATOM 659 N N . LYS A 1 87 ? -1.226 -4.786 5.895 1.00 94.88 87 LYS A N 1
ATOM 660 C CA . LYS A 1 87 ? 0.241 -4.740 5.851 1.00 94.88 87 LYS A CA 1
ATOM 661 C C . LYS A 1 87 ? 0.860 -5.894 5.047 1.00 94.88 87 LYS A C 1
ATOM 663 O O . LYS A 1 87 ? 1.909 -5.692 4.438 1.00 94.88 87 LYS A O 1
ATOM 668 N N . SER A 1 88 ? 0.271 -7.093 5.055 1.00 96.38 88 SER A N 1
ATOM 669 C CA . SER A 1 88 ? 0.783 -8.226 4.271 1.00 96.38 88 SER A CA 1
ATOM 670 C C . SER A 1 88 ? 0.479 -8.084 2.779 1.00 96.38 88 SER A C 1
ATOM 672 O O . SER A 1 88 ? 1.310 -8.457 1.958 1.00 96.38 88 SER A O 1
ATOM 674 N N . MET A 1 89 ? -0.653 -7.484 2.414 1.00 96.69 89 MET A N 1
ATOM 675 C CA . MET A 1 89 ? -1.000 -7.178 1.020 1.00 96.69 89 MET A CA 1
ATOM 676 C C . MET A 1 89 ? -0.074 -6.116 0.411 1.00 96.69 89 MET A C 1
ATOM 678 O O . MET A 1 89 ? 0.289 -6.202 -0.757 1.00 96.69 89 MET A O 1
ATOM 682 N N . LEU A 1 90 ? 0.384 -5.164 1.228 1.00 95.38 90 LEU A N 1
ATOM 683 C CA . LEU A 1 90 ? 1.258 -4.053 0.832 1.00 95.38 90 LEU A CA 1
ATOM 684 C C . LEU A 1 90 ? 2.758 -4.362 1.002 1.00 95.38 90 LEU A C 1
ATOM 686 O O . LEU A 1 90 ? 3.579 -3.475 1.257 1.00 95.38 90 LEU A O 1
ATOM 690 N N . ARG A 1 91 ? 3.147 -5.638 0.876 1.00 94.56 91 ARG A N 1
ATOM 691 C CA . ARG A 1 91 ? 4.558 -6.053 0.865 1.00 94.56 91 ARG A CA 1
ATOM 692 C C . ARG A 1 91 ? 5.185 -5.765 -0.493 1.00 94.56 91 ARG A C 1
ATOM 694 O O . ARG A 1 91 ? 4.612 -6.097 -1.528 1.00 94.56 91 ARG A O 1
ATOM 701 N N . LYS A 1 92 ? 6.394 -5.191 -0.477 1.00 91.38 92 LYS A N 1
ATOM 702 C CA . LYS A 1 92 ? 7.143 -4.856 -1.697 1.00 91.38 92 LYS A CA 1
ATOM 703 C C . LYS A 1 92 ? 7.305 -6.058 -2.630 1.00 91.38 92 LYS A C 1
ATOM 705 O O . LYS A 1 92 ? 6.923 -5.978 -3.788 1.00 91.38 92 LYS A O 1
ATOM 710 N N . ILE A 1 93 ? 7.850 -7.148 -2.093 1.00 91.75 93 ILE A N 1
ATOM 711 C CA . ILE A 1 93 ? 8.089 -8.406 -2.807 1.00 91.75 93 ILE A CA 1
ATOM 712 C C . ILE A 1 93 ? 6.733 -9.107 -3.031 1.00 91.75 93 ILE A C 1
ATOM 714 O O . ILE A 1 93 ? 6.084 -9.440 -2.029 1.00 91.75 93 ILE A O 1
ATOM 718 N N . PRO A 1 94 ? 6.285 -9.313 -4.288 1.00 92.81 94 PRO A N 1
ATOM 719 C CA . PRO A 1 94 ? 4.982 -9.906 -4.611 1.00 92.81 94 PRO A CA 1
ATOM 720 C C . PRO A 1 94 ? 4.721 -11.261 -3.940 1.00 92.81 94 PRO A C 1
ATOM 722 O O . PRO A 1 94 ? 3.614 -11.533 -3.475 1.00 92.81 94 PRO A O 1
ATOM 725 N N . GLU A 1 95 ? 5.753 -12.088 -3.804 1.00 94.06 95 GLU A N 1
ATOM 726 C CA . GLU A 1 95 ? 5.700 -13.435 -3.227 1.00 94.06 95 GLU A CA 1
ATOM 727 C C . GLU A 1 95 ? 5.385 -13.421 -1.724 1.00 94.06 95 GLU A C 1
ATOM 729 O O . GLU A 1 95 ? 4.914 -14.413 -1.176 1.00 94.06 95 GLU A O 1
ATOM 734 N N . HIS A 1 96 ? 5.608 -12.294 -1.042 1.00 94.50 96 HIS A N 1
ATOM 735 C CA . HIS A 1 96 ? 5.281 -12.126 0.377 1.00 94.50 96 HIS A CA 1
ATOM 736 C C . HIS A 1 96 ? 3.856 -11.623 0.631 1.00 94.50 96 HIS A C 1
ATOM 738 O O . HIS A 1 96 ? 3.456 -11.493 1.792 1.00 94.50 96 HIS A O 1
ATOM 744 N N . ARG A 1 97 ? 3.100 -11.316 -0.428 1.00 95.75 97 ARG A N 1
ATOM 745 C CA . ARG A 1 97 ? 1.672 -10.992 -0.333 1.00 95.75 97 ARG A CA 1
ATOM 746 C C . ARG A 1 97 ? 0.865 -12.297 -0.185 1.00 95.75 97 ARG A C 1
ATOM 748 O O . ARG A 1 97 ? 1.341 -13.335 -0.648 1.00 95.75 97 ARG A O 1
ATOM 755 N N . PRO A 1 98 ? -0.330 -12.287 0.434 1.00 94.44 98 PRO A N 1
ATOM 756 C CA . PRO A 1 98 ? -1.189 -13.477 0.554 1.00 94.44 98 PRO A CA 1
ATOM 757 C C . PRO A 1 98 ? -1.666 -14.023 -0.813 1.00 94.44 98 PRO A C 1
ATOM 759 O O . PRO A 1 98 ? -1.349 -13.441 -1.852 1.00 94.44 98 PRO A O 1
ATOM 762 N N . THR A 1 99 ? -2.363 -15.163 -0.826 1.00 87.06 99 THR A N 1
ATOM 763 C CA . THR A 1 99 ? -3.030 -15.780 -1.996 1.00 87.06 99 THR A CA 1
ATOM 764 C C . THR A 1 99 ? -4.463 -16.118 -1.644 1.00 87.06 99 THR A C 1
ATOM 766 O O . THR A 1 99 ? -4.642 -16.603 -0.503 1.00 87.06 99 THR A O 1
#

Radius of gyration: 15.63 Å; chains: 1; bounding box: 32×32×58 Å

Organism: Raphanus sativus (NCBI:txid3726)